Protein AF-A0A2W4N300-F1 (afdb_monomer_lite)

Structure (mmCIF, N/CA/C/O backbone):
data_AF-A0A2W4N300-F1
#
_entry.id   AF-A0A2W4N300-F1
#
loop_
_atom_site.group_PDB
_atom_site.id
_atom_site.type_symbol
_atom_site.label_atom_id
_atom_site.label_alt_id
_atom_site.label_comp_id
_atom_site.label_asym_id
_atom_site.label_entity_id
_atom_site.label_seq_id
_atom_site.pdbx_PDB_ins_code
_atom_site.Cartn_x
_atom_site.Cartn_y
_atom_site.Cartn_z
_atom_site.occupancy
_atom_site.B_iso_or_equiv
_atom_site.auth_seq_id
_atom_site.auth_comp_id
_atom_site.auth_asym_id
_atom_site.auth_atom_id
_atom_site.pdbx_PDB_model_num
ATOM 1 N N . MET A 1 1 ? -2.048 11.413 7.081 1.00 85.31 1 MET A N 1
ATOM 2 C CA . MET A 1 1 ? -2.434 12.817 6.837 1.00 85.31 1 MET A CA 1
ATOM 3 C C . MET A 1 1 ? -2.620 13.505 8.170 1.00 85.31 1 MET A C 1
ATOM 5 O O . MET A 1 1 ? -3.307 12.960 9.025 1.00 85.31 1 MET A O 1
ATOM 9 N N . GLU A 1 2 ? -2.032 14.684 8.326 1.00 79.69 2 GLU A N 1
ATOM 10 C CA . GLU A 1 2 ? -2.224 15.543 9.494 1.00 79.69 2 GLU A CA 1
ATOM 11 C C . GLU A 1 2 ? -2.259 17.003 9.030 1.00 79.69 2 GLU A C 1
ATOM 13 O O . GLU A 1 2 ? -1.416 17.414 8.233 1.00 79.69 2 GLU A O 1
ATOM 18 N N . GLY A 1 3 ? -3.264 17.771 9.465 1.00 77.44 3 GLY A N 1
ATOM 19 C CA . GLY A 1 3 ? -3.379 19.195 9.119 1.00 77.44 3 GLY A CA 1
ATOM 20 C C . GLY A 1 3 ? -3.466 19.470 7.612 1.00 77.44 3 GLY A C 1
ATOM 21 O O . GLY A 1 3 ? -2.873 20.430 7.134 1.00 77.44 3 GLY A O 1
ATOM 22 N N . GLY A 1 4 ? -4.132 18.594 6.848 1.00 84.19 4 GLY A N 1
ATOM 23 C CA . GLY A 1 4 ? -4.262 18.728 5.390 1.00 84.19 4 GLY A CA 1
ATOM 24 C C . GLY A 1 4 ? -2.996 18.396 4.590 1.00 84.19 4 GLY A C 1
ATOM 25 O O . GLY A 1 4 ? -2.994 18.543 3.372 1.00 84.19 4 GLY A O 1
ATOM 26 N N . ARG A 1 5 ? -1.922 17.924 5.240 1.00 92.81 5 ARG A N 1
ATOM 27 C CA . ARG A 1 5 ? -0.697 17.473 4.570 1.00 92.81 5 ARG A CA 1
ATOM 28 C C . ARG A 1 5 ? -0.598 15.953 4.574 1.00 92.81 5 ARG A C 1
ATOM 30 O O . ARG A 1 5 ? -0.805 15.289 5.598 1.00 92.81 5 ARG A O 1
ATOM 37 N N . VAL A 1 6 ? -0.231 15.391 3.428 1.00 96.69 6 VAL A N 1
ATOM 38 C CA . VAL A 1 6 ? 0.069 13.965 3.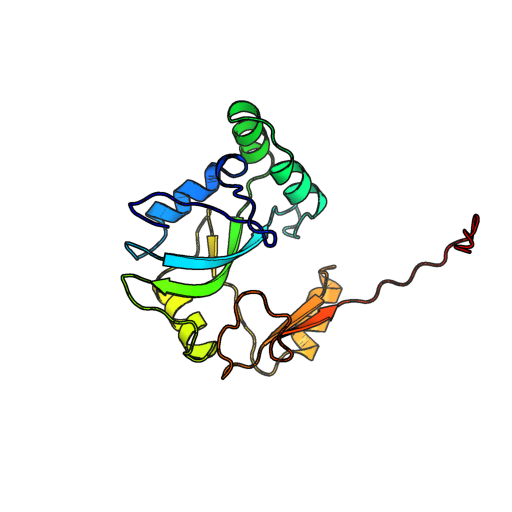290 1.00 96.69 6 VAL A CA 1
ATOM 39 C C . VAL A 1 6 ? 1.565 13.777 3.481 1.00 96.69 6 VAL A C 1
ATOM 41 O O . VAL A 1 6 ? 2.372 14.511 2.918 1.00 96.69 6 VAL A O 1
ATOM 44 N N . ARG A 1 7 ? 1.936 12.789 4.289 1.00 97.25 7 ARG A N 1
ATOM 45 C CA . ARG A 1 7 ? 3.318 12.351 4.458 1.00 97.25 7 ARG A CA 1
ATOM 46 C C . ARG A 1 7 ? 3.375 10.856 4.208 1.00 97.25 7 ARG A C 1
ATOM 48 O O . ARG A 1 7 ? 2.434 10.141 4.559 1.00 97.25 7 ARG A O 1
ATOM 55 N N . LEU A 1 8 ? 4.446 10.416 3.564 1.00 97.25 8 LEU A N 1
ATOM 56 C CA . LEU A 1 8 ? 4.615 9.041 3.114 1.00 97.25 8 LEU A CA 1
ATOM 57 C C . LEU A 1 8 ? 5.872 8.468 3.737 1.00 97.25 8 LEU A C 1
ATOM 59 O O . LEU A 1 8 ? 6.936 9.081 3.658 1.00 97.25 8 LEU A O 1
ATOM 63 N N . TRP A 1 9 ? 5.763 7.267 4.290 1.00 97.00 9 TRP A N 1
ATOM 64 C CA . TRP A 1 9 ? 6.898 6.529 4.818 1.00 97.00 9 TRP A CA 1
ATOM 65 C C . TRP A 1 9 ? 6.990 5.182 4.132 1.00 97.00 9 TRP A C 1
ATOM 67 O O . TRP A 1 9 ? 6.013 4.450 4.013 1.00 97.00 9 TRP A O 1
ATOM 77 N N . SER A 1 10 ? 8.195 4.854 3.684 1.00 94.44 10 SER A N 1
ATOM 78 C CA . SER A 1 10 ? 8.499 3.511 3.209 1.00 94.44 10 SER A CA 1
ATOM 79 C C . SER A 1 10 ? 8.470 2.510 4.365 1.00 94.44 10 SER A C 1
ATOM 81 O O . SER A 1 10 ? 8.659 2.866 5.529 1.00 94.44 10 SER A O 1
ATOM 83 N N . ARG A 1 11 ? 8.389 1.220 4.029 1.00 89.75 11 ARG A N 1
ATOM 84 C CA . ARG A 1 11 ? 8.523 0.105 4.983 1.00 89.75 11 ARG A CA 1
ATOM 85 C C . ARG A 1 11 ? 9.767 0.196 5.886 1.00 89.75 11 ARG A C 1
ATOM 87 O O . ARG A 1 11 ? 9.769 -0.363 6.974 1.00 89.75 11 ARG A O 1
ATOM 94 N N . ARG A 1 12 ? 10.839 0.864 5.438 1.00 89.62 12 ARG A N 1
ATOM 95 C CA . ARG A 1 12 ? 12.085 1.057 6.207 1.00 89.62 12 ARG A CA 1
ATOM 96 C C . ARG A 1 12 ? 12.089 2.343 7.049 1.00 89.62 12 ARG A C 1
ATOM 98 O O . ARG A 1 12 ? 13.151 2.757 7.498 1.00 89.62 12 ARG A O 1
ATOM 105 N N . GLY A 1 13 ? 10.948 3.017 7.193 1.00 92.19 13 GLY A N 1
ATOM 106 C CA . GLY A 1 13 ? 10.815 4.253 7.968 1.00 92.19 13 GLY A CA 1
ATOM 107 C C . GLY A 1 13 ? 11.376 5.505 7.287 1.00 92.19 13 GLY A C 1
ATOM 108 O O . GLY A 1 13 ? 11.418 6.564 7.901 1.00 92.19 13 GLY A O 1
ATOM 109 N N . ARG A 1 14 ? 11.803 5.424 6.019 1.00 94.31 14 ARG A N 1
ATOM 110 C CA . ARG A 1 14 ? 12.286 6.597 5.270 1.00 94.31 14 ARG A CA 1
ATOM 111 C C . ARG A 1 14 ? 11.113 7.395 4.730 1.00 94.31 14 ARG A C 1
ATOM 113 O O . ARG A 1 14 ? 10.259 6.804 4.065 1.00 94.31 14 ARG A O 1
ATOM 120 N N . GLU A 1 15 ? 11.116 8.702 4.963 1.00 96.31 15 GLU A N 1
ATOM 121 C CA . GLU A 1 15 ? 10.140 9.606 4.363 1.00 96.31 15 GLU A CA 1
ATOM 122 C C . GLU A 1 15 ? 10.342 9.683 2.840 1.00 96.31 15 GLU A C 1
ATOM 124 O O . GLU A 1 15 ? 11.472 9.691 2.338 1.00 96.31 15 GLU A O 1
ATOM 129 N N . ARG A 1 16 ? 9.221 9.665 2.112 1.00 96.50 16 ARG A N 1
ATOM 130 C CA . ARG A 1 16 ? 9.147 9.660 0.643 1.00 96.50 16 ARG A CA 1
ATOM 131 C C . ARG A 1 16 ? 8.185 10.691 0.069 1.00 96.50 16 ARG A C 1
ATOM 133 O O . ARG A 1 16 ? 7.861 10.662 -1.112 1.00 96.50 16 ARG A O 1
ATOM 140 N N . THR A 1 17 ? 7.718 11.612 0.903 1.00 96.50 17 THR A N 1
ATOM 141 C CA . THR A 1 17 ? 6.699 12.603 0.547 1.00 96.50 17 THR A CA 1
ATOM 142 C C . THR A 1 17 ? 7.066 13.405 -0.710 1.00 96.50 17 THR A C 1
ATOM 144 O O . THR A 1 17 ? 6.212 13.636 -1.561 1.00 96.50 17 THR A O 1
ATOM 147 N N . GLU A 1 18 ? 8.335 13.788 -0.864 1.00 96.56 18 GLU A N 1
ATOM 148 C CA . GLU A 1 18 ? 8.796 14.616 -1.986 1.00 96.56 18 GLU A CA 1
ATOM 149 C C . GLU A 1 18 ? 8.831 13.879 -3.327 1.00 96.56 18 GLU A C 1
ATOM 151 O O . GLU A 1 18 ? 8.629 14.500 -4.369 1.00 96.56 18 GLU A O 1
ATOM 156 N N . GLN A 1 19 ? 9.067 12.564 -3.319 1.00 97.75 19 GLN A N 1
ATOM 157 C CA . GLN A 1 19 ? 9.139 11.754 -4.536 1.00 97.75 19 GLN A CA 1
ATOM 158 C C . GLN A 1 19 ? 7.765 11.612 -5.205 1.00 97.75 19 GLN A C 1
ATOM 160 O O . GLN A 1 19 ? 7.699 11.447 -6.426 1.00 97.75 19 GLN A O 1
ATOM 165 N N . PHE A 1 20 ? 6.681 11.729 -4.430 1.00 97.81 20 PHE A N 1
ATOM 166 C CA . PHE A 1 20 ? 5.298 11.486 -4.855 1.00 97.81 20 PHE A CA 1
ATOM 167 C C . PHE A 1 20 ? 4.386 12.707 -4.612 1.00 97.81 20 PHE A C 1
ATOM 169 O O . PHE A 1 20 ? 3.436 12.626 -3.827 1.00 97.81 20 PHE A O 1
ATOM 176 N N . PRO A 1 21 ? 4.657 13.859 -5.255 1.00 96.81 21 PRO A N 1
ATOM 177 C CA . PRO A 1 21 ? 3.900 15.092 -5.032 1.00 96.81 21 PRO A CA 1
ATOM 178 C C . PRO A 1 21 ? 2.409 14.969 -5.382 1.00 96.81 21 PRO A C 1
ATOM 180 O O . PRO A 1 21 ? 1.580 15.625 -4.754 1.00 96.81 21 PRO A O 1
ATOM 183 N N . GLU A 1 22 ? 2.049 14.114 -6.341 1.00 96.31 22 GLU A N 1
ATOM 184 C CA . GLU A 1 22 ? 0.666 13.853 -6.750 1.00 96.31 22 GLU A CA 1
ATOM 185 C C . GLU A 1 22 ? -0.197 13.289 -5.610 1.00 96.31 22 GLU A C 1
ATOM 187 O O . GLU A 1 22 ? -1.398 13.550 -5.549 1.00 96.31 22 GLU A O 1
ATOM 192 N N . LEU A 1 23 ? 0.413 12.595 -4.643 1.00 97.25 23 LEU A N 1
ATOM 193 C CA . LEU A 1 23 ? -0.307 11.992 -3.522 1.00 97.25 23 LEU A CA 1
ATOM 194 C C . LEU A 1 23 ? -0.756 13.010 -2.471 1.00 97.25 23 LEU A C 1
ATOM 196 O O . LEU A 1 23 ? -1.533 12.656 -1.588 1.00 97.25 23 LEU A O 1
ATOM 200 N N . GLN A 1 24 ? -0.360 14.284 -2.578 1.00 96.44 24 GLN A N 1
ATOM 201 C CA . GLN A 1 24 ? -0.955 15.344 -1.756 1.00 96.44 24 GLN A CA 1
ATOM 202 C C . GLN A 1 24 ? -2.457 15.506 -2.023 1.00 96.44 24 GLN A C 1
ATOM 204 O O . GLN A 1 24 ? -3.192 15.883 -1.113 1.00 96.44 24 GLN A O 1
ATOM 209 N N . ALA A 1 25 ? -2.941 15.140 -3.217 1.00 95.38 25 ALA A N 1
ATOM 210 C CA . ALA A 1 25 ? -4.369 15.145 -3.535 1.00 95.38 25 ALA A CA 1
ATOM 211 C C . ALA A 1 25 ? -5.195 14.211 -2.627 1.00 95.38 25 ALA A C 1
ATOM 213 O O . ALA A 1 25 ? -6.392 14.436 -2.447 1.00 95.38 25 ALA A O 1
ATOM 214 N N . LEU A 1 26 ? -4.559 13.228 -1.971 1.00 95.69 26 LEU A N 1
ATOM 215 C CA . LEU A 1 26 ? -5.210 12.381 -0.971 1.00 95.69 26 LEU A CA 1
ATOM 216 C C . LEU A 1 26 ? -5.797 13.201 0.191 1.00 95.69 26 LEU A C 1
ATOM 218 O O . LEU A 1 26 ? -6.789 12.780 0.784 1.00 95.69 26 LEU A O 1
ATOM 222 N N . ALA A 1 27 ? -5.239 14.382 0.484 1.00 94.38 27 ALA A N 1
ATOM 223 C CA . ALA A 1 27 ? -5.764 15.252 1.530 1.00 94.38 27 ALA A CA 1
ATOM 224 C C . ALA A 1 27 ? -7.189 15.747 1.254 1.00 94.38 27 ALA A C 1
ATOM 226 O O . ALA A 1 27 ? -7.986 15.846 2.179 1.00 94.38 27 ALA A O 1
ATOM 227 N N . GLY A 1 28 ? -7.512 16.028 -0.012 1.00 93.81 28 GLY A N 1
ATOM 228 C CA . GLY A 1 28 ? -8.867 16.410 -0.421 1.00 93.81 28 GLY A CA 1
ATOM 229 C C . GLY A 1 28 ? -9.791 15.213 -0.653 1.00 93.81 28 GLY A C 1
ATOM 230 O O . GLY A 1 28 ? -11.007 15.369 -0.673 1.00 93.81 28 GLY A O 1
ATOM 231 N N . GLN A 1 29 ? -9.224 14.019 -0.837 1.00 94.69 29 GLN A N 1
ATOM 232 C CA . GLN A 1 29 ? -9.981 12.796 -1.095 1.00 94.69 29 GLN A CA 1
ATOM 233 C C . GLN A 1 29 ? -10.500 12.139 0.196 1.00 94.69 29 GLN A C 1
ATOM 235 O O . GLN A 1 29 ? -11.573 11.537 0.191 1.00 94.69 29 GLN A O 1
ATOM 240 N N . LEU A 1 30 ? -9.743 12.227 1.294 1.00 95.06 30 LEU A N 1
ATOM 241 C CA . LEU A 1 30 ? -10.098 11.612 2.572 1.00 95.06 30 LEU A CA 1
ATOM 242 C C . LEU A 1 30 ? -11.224 12.364 3.287 1.00 95.06 30 LEU A C 1
ATOM 244 O O . LEU A 1 30 ? -11.156 13.570 3.503 1.00 95.06 30 LEU A O 1
ATOM 248 N N . ARG A 1 31 ? -12.221 11.618 3.767 1.00 95.31 31 ARG A N 1
ATOM 249 C CA . ARG A 1 31 ? -13.303 12.117 4.629 1.00 95.31 31 ARG A CA 1
ATOM 250 C C . ARG A 1 31 ? -12.920 12.030 6.112 1.00 95.31 31 ARG A C 1
ATOM 252 O O . ARG A 1 31 ? -13.651 11.454 6.909 1.00 95.31 31 ARG A O 1
ATOM 259 N N . ALA A 1 32 ? -11.748 12.550 6.459 1.00 93.81 32 ALA A N 1
ATOM 260 C CA . ALA A 1 32 ? -11.219 12.603 7.823 1.00 93.81 32 ALA A CA 1
ATOM 261 C C . ALA A 1 32 ? -10.288 13.815 7.958 1.00 93.81 32 ALA A C 1
ATOM 263 O O . ALA A 1 32 ? -9.713 14.262 6.967 1.00 93.81 32 ALA A O 1
ATOM 264 N N . ARG A 1 33 ? -10.087 14.349 9.165 1.00 92.75 33 ARG A N 1
ATOM 265 C CA . ARG A 1 33 ? -9.108 15.431 9.407 1.00 92.75 33 ARG A CA 1
ATOM 266 C C . ARG A 1 33 ? -7.702 14.878 9.608 1.00 92.75 33 ARG A C 1
ATOM 268 O O . ARG A 1 33 ? -6.713 15.516 9.234 1.00 92.75 33 ARG A O 1
ATOM 275 N N . ARG A 1 34 ? -7.606 13.700 10.225 1.00 95.31 34 ARG A N 1
ATOM 276 C CA . ARG A 1 34 ? -6.360 12.970 10.478 1.00 95.31 34 ARG A CA 1
ATOM 277 C C . ARG A 1 34 ? -6.580 11.495 10.191 1.00 95.31 34 ARG A C 1
ATOM 279 O O . ARG A 1 34 ? -7.590 10.940 10.601 1.00 95.31 34 ARG A O 1
ATOM 286 N N . ALA A 1 35 ? -5.631 10.860 9.511 1.00 96.94 35 ALA A N 1
ATOM 287 C CA . ALA A 1 35 ? -5.688 9.423 9.249 1.00 96.94 35 ALA A CA 1
ATOM 288 C C . ALA A 1 35 ? -4.294 8.827 9.044 1.00 96.94 35 ALA A C 1
ATOM 290 O O . ALA A 1 35 ? -3.428 9.460 8.423 1.00 96.94 35 ALA A O 1
ATOM 291 N N . LEU A 1 36 ? -4.105 7.594 9.512 1.00 97.44 36 LEU A N 1
ATOM 292 C CA . LEU A 1 36 ? -2.937 6.762 9.233 1.00 97.44 36 LEU A CA 1
ATOM 293 C C . LEU A 1 36 ? -3.385 5.534 8.439 1.00 97.44 36 LEU A C 1
ATOM 295 O O . LEU A 1 36 ? -4.137 4.705 8.947 1.00 97.44 36 LEU A O 1
ATOM 299 N N . LEU A 1 37 ? -2.933 5.443 7.191 1.00 97.75 37 LEU A N 1
ATOM 300 C CA . LEU A 1 37 ? -3.267 4.355 6.273 1.00 97.75 37 LEU A CA 1
ATOM 301 C C . LEU A 1 37 ? -2.051 3.454 6.083 1.00 97.75 37 LEU A C 1
ATOM 303 O O . LEU A 1 37 ? -0.924 3.952 6.062 1.00 97.75 37 LEU A O 1
ATOM 307 N N . ASP A 1 38 ? -2.300 2.167 5.864 1.00 97.62 38 ASP A N 1
ATOM 308 C CA . ASP A 1 38 ? -1.306 1.246 5.315 1.00 97.62 38 ASP A CA 1
ATOM 309 C C . ASP A 1 38 ? -1.740 0.795 3.914 1.00 97.62 38 ASP A C 1
ATOM 311 O O . ASP A 1 38 ? -2.931 0.610 3.630 1.00 97.62 38 ASP A O 1
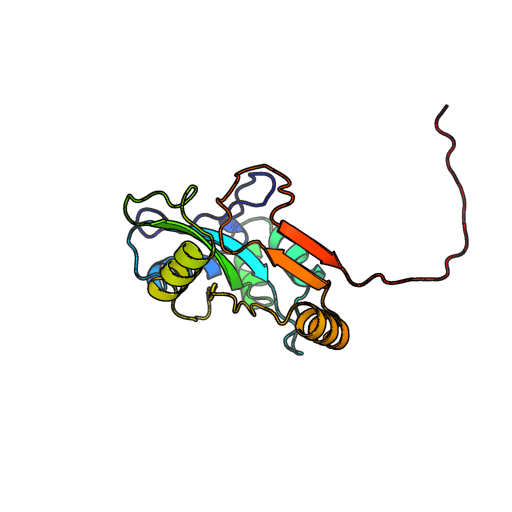ATOM 315 N N . GLY A 1 39 ? -0.777 0.678 3.008 1.00 97.06 39 GLY A N 1
ATOM 316 C CA . GLY A 1 39 ? -1.047 0.518 1.586 1.00 97.06 39 GLY A CA 1
ATOM 317 C C . GLY A 1 39 ? 0.201 0.293 0.746 1.00 97.06 39 GLY A C 1
ATOM 318 O O . GLY A 1 39 ? 1.330 0.420 1.213 1.00 97.06 39 GLY A O 1
ATOM 319 N N . GLU A 1 40 ? -0.024 -0.021 -0.525 1.00 96.62 40 GLU A N 1
ATOM 320 C CA . GLU A 1 40 ? 1.031 -0.182 -1.524 1.00 96.62 40 GLU A CA 1
ATOM 321 C C . GLU A 1 40 ? 0.979 0.986 -2.512 1.00 96.62 40 GLU A C 1
ATOM 323 O O . GLU A 1 40 ? -0.089 1.316 -3.033 1.00 96.62 40 GLU A O 1
ATOM 328 N N . LEU A 1 41 ? 2.126 1.607 -2.799 1.00 97.44 41 LEU A N 1
ATOM 329 C CA . LEU A 1 41 ? 2.221 2.557 -3.906 1.00 97.44 41 LEU A CA 1
ATOM 330 C C . LEU A 1 41 ? 2.409 1.804 -5.215 1.00 97.44 41 LEU A C 1
ATOM 332 O O . LEU A 1 41 ? 3.335 1.009 -5.367 1.00 97.44 41 LEU A O 1
ATOM 336 N N . VAL A 1 42 ? 1.547 2.096 -6.181 1.00 96.56 42 VAL A N 1
ATOM 337 C CA . VAL A 1 42 ? 1.518 1.406 -7.465 1.00 96.56 42 VAL A CA 1
ATOM 338 C C . VAL A 1 42 ? 1.632 2.417 -8.595 1.00 96.56 42 VAL A C 1
ATOM 340 O O . VAL A 1 42 ? 0.918 3.412 -8.635 1.00 96.56 42 VAL A O 1
ATOM 343 N N . VAL A 1 43 ? 2.515 2.126 -9.548 1.00 96.94 43 VAL A N 1
ATOM 344 C CA . VAL A 1 43 ? 2.503 2.736 -10.882 1.00 96.94 43 VAL A CA 1
ATOM 345 C C . VAL A 1 43 ? 1.903 1.713 -11.829 1.00 96.94 43 VAL A C 1
ATOM 347 O O . VAL A 1 43 ? 2.376 0.579 -11.861 1.00 96.94 43 VAL A O 1
ATOM 350 N N . LEU A 1 44 ? 0.893 2.089 -12.605 1.00 94.00 44 LEU A N 1
ATOM 351 C CA . LEU A 1 44 ? 0.284 1.193 -13.585 1.00 94.00 44 LEU A CA 1
ATOM 352 C C . LEU A 1 44 ? 0.966 1.327 -14.951 1.00 94.00 44 LEU A C 1
ATOM 354 O O . LEU A 1 44 ? 1.420 2.399 -15.351 1.00 94.00 44 LEU A O 1
ATOM 358 N N . ARG A 1 45 ? 1.062 0.208 -15.663 1.00 91.00 45 ARG A N 1
ATOM 359 C CA . ARG A 1 45 ? 1.413 0.150 -17.086 1.00 91.00 45 ARG A CA 1
ATOM 360 C C . ARG A 1 45 ? 0.182 0.494 -17.932 1.00 91.00 45 ARG A C 1
ATOM 362 O O . ARG A 1 45 ? -0.936 0.527 -17.428 1.00 91.00 45 ARG A O 1
ATOM 369 N N . ALA A 1 46 ? 0.379 0.672 -19.239 1.00 89.88 46 ALA A N 1
ATOM 370 C CA . ALA A 1 46 ? -0.719 0.892 -20.187 1.00 89.88 46 ALA A CA 1
ATOM 371 C C . ALA A 1 46 ? -1.735 -0.270 -20.224 1.00 89.88 46 ALA A C 1
ATOM 373 O O . ALA A 1 46 ? -2.903 -0.054 -20.516 1.00 89.88 46 ALA A O 1
ATOM 374 N N . ASP A 1 47 ? -1.296 -1.487 -19.888 1.00 88.19 47 ASP A N 1
ATOM 375 C CA . ASP A 1 47 ? -2.133 -2.689 -19.769 1.00 88.19 47 ASP A CA 1
ATOM 376 C C . ASP A 1 47 ? -2.870 -2.798 -18.413 1.00 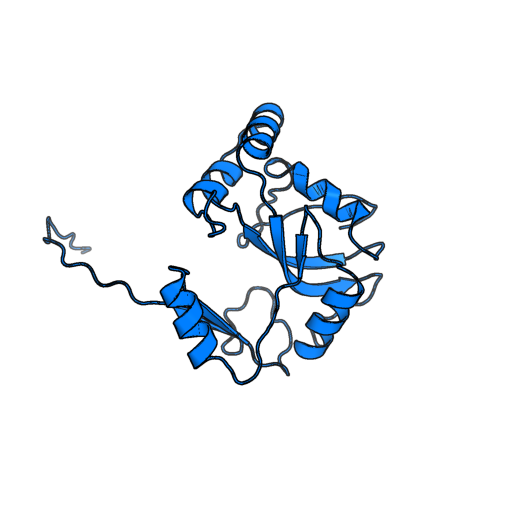88.19 47 ASP A C 1
ATOM 378 O O . ASP A 1 47 ? -3.519 -3.806 -18.139 1.00 88.19 47 ASP A O 1
ATOM 382 N N . GLY A 1 48 ? -2.754 -1.784 -17.546 1.00 87.62 48 GLY A N 1
ATOM 383 C CA . GLY A 1 48 ? -3.384 -1.745 -16.226 1.00 87.62 48 GLY A CA 1
ATOM 384 C C . GLY A 1 48 ? -2.671 -2.561 -15.145 1.00 87.62 48 GLY A C 1
ATOM 385 O O . GLY A 1 48 ? -3.133 -2.583 -14.006 1.00 87.62 48 GLY A O 1
ATOM 386 N N . ARG A 1 49 ? -1.540 -3.215 -15.443 1.00 89.56 49 ARG A N 1
ATOM 387 C CA . ARG A 1 49 ? -0.796 -4.006 -14.451 1.00 89.56 49 ARG A CA 1
ATOM 388 C C . ARG A 1 49 ? 0.197 -3.146 -13.658 1.00 89.56 49 ARG A C 1
ATOM 390 O O . ARG A 1 49 ? 0.774 -2.206 -14.212 1.00 89.56 49 ARG A O 1
ATOM 397 N N . PRO A 1 50 ? 0.480 -3.485 -12.387 1.00 92.25 50 PRO A N 1
ATOM 398 C CA . PRO A 1 50 ? 1.535 -2.844 -11.608 1.00 92.25 50 PRO A CA 1
ATOM 399 C C . PRO A 1 50 ? 2.916 -2.920 -12.279 1.00 92.25 50 PRO A C 1
ATOM 401 O O . PRO A 1 50 ? 3.354 -3.965 -12.758 1.00 92.25 50 PRO A O 1
ATOM 404 N N . SER A 1 51 ? 3.637 -1.803 -12.266 1.00 93.75 51 SER A N 1
ATOM 405 C CA . SER A 1 51 ? 4.991 -1.651 -12.791 1.00 93.75 51 SER A CA 1
ATOM 406 C C . SER A 1 51 ? 5.990 -1.528 -11.648 1.00 93.75 51 SER A C 1
ATOM 408 O O . SER A 1 51 ? 6.204 -0.438 -11.114 1.00 93.75 51 SER A O 1
ATOM 410 N N . PHE A 1 52 ? 6.661 -2.629 -11.305 1.00 91.38 52 PHE A N 1
ATOM 411 C CA . PHE A 1 52 ? 7.752 -2.588 -10.328 1.00 91.38 52 PHE A CA 1
ATOM 412 C C . PHE A 1 52 ? 8.908 -1.660 -10.766 1.00 91.38 52 PHE A C 1
ATOM 414 O O . PHE A 1 52 ? 9.326 -0.816 -9.973 1.00 91.38 52 PHE A O 1
ATOM 421 N N . PRO A 1 53 ? 9.375 -1.684 -12.034 1.00 94.44 53 PRO A N 1
ATOM 422 C CA . PRO A 1 53 ? 10.350 -0.696 -12.500 1.00 94.44 53 PRO A CA 1
ATOM 423 C C . PRO A 1 53 ? 9.808 0.737 -12.447 1.00 94.44 53 PRO A C 1
ATOM 425 O O . PRO A 1 53 ? 10.560 1.669 -12.185 1.00 94.44 53 PRO A O 1
ATOM 428 N N . GLY A 1 54 ? 8.504 0.918 -12.684 1.00 96.19 54 GLY A N 1
ATOM 429 C CA . GLY A 1 54 ? 7.840 2.216 -12.615 1.00 96.19 54 GLY A CA 1
ATOM 430 C C . GLY A 1 54 ? 7.903 2.823 -11.220 1.00 96.19 54 GLY A C 1
ATOM 431 O O . GLY A 1 54 ? 8.336 3.963 -11.085 1.00 96.19 54 GLY A O 1
ATOM 432 N N . ILE A 1 55 ? 7.535 2.064 -10.185 1.00 96.44 55 ILE A N 1
ATOM 433 C CA . ILE A 1 55 ? 7.578 2.578 -8.811 1.00 96.44 55 ILE A CA 1
ATOM 434 C C . ILE A 1 55 ? 9.016 2.812 -8.325 1.00 96.44 55 ILE A C 1
ATOM 436 O O . ILE A 1 55 ? 9.273 3.826 -7.681 1.00 96.44 55 ILE A O 1
ATOM 440 N N . LEU A 1 56 ? 9.976 1.956 -8.703 1.00 95.31 56 LEU A N 1
ATOM 441 C CA . LEU A 1 56 ? 11.397 2.185 -8.407 1.00 95.31 56 LEU A CA 1
ATOM 442 C C . LEU A 1 56 ? 11.917 3.465 -9.065 1.00 95.31 56 LEU A C 1
ATOM 444 O O . LEU A 1 56 ? 12.607 4.257 -8.430 1.00 95.31 56 LEU A O 1
ATOM 448 N N . GLU A 1 57 ? 11.552 3.705 -10.326 1.00 95.56 57 GLU A N 1
ATOM 449 C CA . GLU A 1 57 ? 11.880 4.956 -11.000 1.00 95.56 57 GLU A CA 1
ATOM 450 C C . GLU A 1 57 ? 11.279 6.155 -10.251 1.00 95.56 57 GLU A C 1
ATOM 452 O O . GLU A 1 57 ? 11.925 7.191 -10.136 1.00 95.56 57 GLU A O 1
ATOM 457 N N . ARG A 1 58 ? 10.074 6.049 -9.688 1.00 97.19 58 ARG A N 1
ATOM 458 C CA . ARG A 1 58 ? 9.513 7.141 -8.878 1.00 97.19 58 ARG A CA 1
ATOM 459 C C . ARG A 1 58 ? 10.298 7.366 -7.580 1.00 97.19 58 ARG A C 1
ATOM 461 O O . ARG A 1 58 ? 10.601 8.519 -7.284 1.00 97.19 58 ARG A O 1
ATOM 468 N N . ASP A 1 59 ? 10.680 6.303 -6.868 1.00 95.62 59 ASP A N 1
ATOM 469 C CA . ASP A 1 59 ? 11.426 6.385 -5.594 1.00 95.62 59 ASP A CA 1
ATOM 470 C C . ASP A 1 59 ? 12.825 7.009 -5.749 1.00 95.62 59 ASP A C 1
ATOM 472 O O . ASP A 1 59 ? 13.324 7.656 -4.831 1.00 95.62 59 ASP A O 1
ATOM 476 N N . LEU A 1 60 ? 13.447 6.854 -6.922 1.00 95.56 60 LEU A N 1
ATOM 477 C CA . LEU A 1 60 ? 14.782 7.381 -7.231 1.00 95.56 60 LEU A CA 1
ATOM 478 C C . LEU A 1 60 ? 14.801 8.861 -7.657 1.00 95.56 60 LEU A C 1
ATOM 480 O O . LEU A 1 60 ? 15.852 9.354 -8.060 1.00 95.56 60 LEU A O 1
ATOM 484 N N . ALA A 1 61 ? 13.667 9.569 -7.638 1.00 96.56 61 ALA A N 1
ATOM 485 C CA . ALA A 1 61 ? 13.623 10.982 -8.013 1.00 96.56 61 ALA A CA 1
ATOM 486 C C . ALA A 1 61 ? 14.445 11.856 -7.046 1.00 96.56 61 ALA A C 1
ATOM 488 O O . ALA A 1 61 ? 14.232 11.808 -5.830 1.00 96.56 61 ALA A O 1
ATOM 489 N N . VAL A 1 62 ? 15.327 12.702 -7.589 1.00 95.69 62 VAL A N 1
ATOM 490 C CA . VAL A 1 62 ? 16.139 13.645 -6.812 1.00 95.69 62 VAL A CA 1
ATOM 491 C C . VAL A 1 62 ? 15.623 15.069 -7.017 1.00 95.69 62 VAL A C 1
ATOM 493 O O . VAL A 1 62 ? 15.769 15.679 -8.075 1.00 95.69 62 VAL A O 1
ATOM 496 N N . GLY A 1 63 ? 15.018 15.609 -5.963 1.00 96.12 63 GLY A N 1
ATOM 497 C CA . GLY A 1 63 ? 14.516 16.975 -5.913 1.00 96.12 63 GLY A CA 1
ATOM 498 C C . GLY A 1 63 ? 13.153 17.200 -6.597 1.00 96.12 63 GLY A C 1
ATOM 499 O O . GLY A 1 63 ? 12.665 16.365 -7.369 1.00 96.12 63 GLY A O 1
ATOM 500 N N . PRO A 1 64 ? 12.510 18.356 -6.339 1.00 96.12 64 PRO A N 1
ATOM 501 C CA . PRO A 1 64 ? 11.102 18.570 -6.688 1.00 96.12 64 PRO A CA 1
ATOM 502 C C . PRO A 1 64 ? 10.810 18.589 -8.193 1.00 96.12 64 PRO A C 1
ATOM 504 O O . PRO A 1 64 ? 9.756 18.127 -8.629 1.00 96.12 64 PRO A O 1
ATOM 507 N N . ALA A 1 65 ? 11.722 19.131 -9.006 1.00 97.56 65 ALA A N 1
ATOM 508 C CA . ALA A 1 65 ? 11.528 19.233 -10.453 1.00 97.56 65 ALA A CA 1
ATOM 509 C C . ALA A 1 65 ? 11.507 17.850 -11.120 1.00 97.56 65 ALA A C 1
ATOM 511 O O . ALA A 1 65 ? 10.641 17.557 -11.946 1.00 97.56 65 ALA A O 1
ATOM 512 N N . GLU A 1 66 ? 12.429 16.973 -10.721 1.00 97.88 66 GLU A N 1
ATOM 513 C CA . GLU A 1 66 ? 12.457 15.603 -11.211 1.00 97.88 66 GLU A CA 1
ATOM 514 C C . GLU A 1 66 ? 11.262 14.793 -10.709 1.00 97.88 66 GLU A C 1
ATOM 516 O O . GLU A 1 66 ? 10.644 14.085 -11.506 1.00 97.88 66 GLU A O 1
ATOM 521 N N . ALA A 1 67 ? 10.892 14.933 -9.433 1.00 98.12 67 ALA A N 1
ATOM 522 C CA . ALA A 1 67 ? 9.720 14.263 -8.882 1.00 98.12 67 ALA A CA 1
ATOM 523 C C . ALA A 1 67 ? 8.445 14.612 -9.665 1.00 98.12 67 ALA A C 1
ATOM 525 O O . ALA A 1 67 ? 7.718 13.707 -10.068 1.00 98.12 67 ALA A O 1
ATOM 526 N N . ARG A 1 68 ? 8.216 15.896 -9.981 1.00 97.94 68 ARG A N 1
ATOM 527 C CA . ARG A 1 68 ? 7.077 16.337 -10.811 1.00 97.94 68 ARG A CA 1
ATOM 528 C C . ARG A 1 68 ? 7.139 15.788 -12.236 1.00 97.94 68 ARG A C 1
ATOM 530 O O . ARG A 1 68 ? 6.129 15.315 -12.749 1.00 97.94 68 ARG A O 1
ATOM 537 N N . ARG A 1 69 ? 8.316 15.804 -12.874 1.00 97.88 69 ARG A N 1
ATOM 538 C CA . ARG A 1 69 ? 8.500 15.258 -14.231 1.00 97.88 69 ARG A CA 1
ATOM 539 C C . ARG A 1 69 ? 8.190 13.760 -14.278 1.00 97.88 69 ARG A C 1
ATOM 541 O O . ARG A 1 69 ? 7.495 13.297 -15.181 1.00 97.88 69 ARG A O 1
ATOM 548 N N . ARG A 1 70 ? 8.692 12.996 -13.302 1.00 97.69 70 ARG A N 1
ATOM 549 C CA . ARG A 1 70 ? 8.438 11.553 -13.201 1.00 97.69 70 ARG A CA 1
ATOM 550 C C . ARG A 1 70 ? 6.973 11.268 -12.841 1.00 97.69 70 ARG A C 1
ATOM 552 O O . ARG A 1 70 ? 6.412 10.355 -13.436 1.00 97.69 70 ARG A O 1
ATOM 559 N N . ALA A 1 71 ? 6.344 12.073 -11.977 1.00 97.38 71 ALA A N 1
ATOM 560 C CA . ALA A 1 71 ? 4.911 11.997 -11.662 1.00 97.38 71 ALA A CA 1
ATOM 561 C C . ALA A 1 71 ? 4.036 12.162 -12.910 1.00 97.38 71 ALA A C 1
ATOM 563 O O . ALA A 1 71 ? 3.166 11.338 -13.163 1.00 97.38 71 ALA A O 1
ATOM 564 N N . ALA A 1 72 ? 4.313 13.180 -13.730 1.00 96.25 72 ALA A N 1
ATOM 565 C CA . ALA A 1 72 ? 3.554 13.441 -14.953 1.00 96.25 72 ALA A CA 1
ATOM 566 C C . ALA A 1 72 ? 3.653 12.291 -15.970 1.00 96.25 72 ALA A C 1
ATOM 568 O O . ALA A 1 72 ? 2.694 11.994 -16.673 1.00 96.25 72 ALA A O 1
ATOM 569 N N . ARG A 1 73 ? 4.811 11.622 -16.040 1.00 95.31 73 ARG A N 1
ATOM 570 C CA . ARG A 1 73 ? 5.033 10.489 -16.951 1.00 95.31 73 ARG A CA 1
ATOM 571 C C . ARG A 1 73 ? 4.494 9.164 -16.404 1.00 95.31 73 ARG A C 1
ATOM 573 O O . ARG A 1 73 ? 4.118 8.291 -17.182 1.00 95.31 73 ARG A O 1
ATOM 580 N N . ARG A 1 74 ? 4.559 8.967 -15.086 1.00 95.69 74 ARG A N 1
ATOM 581 C CA . ARG A 1 74 ? 4.251 7.712 -14.385 1.00 95.69 74 ARG A CA 1
ATOM 582 C C . ARG A 1 74 ? 3.573 8.029 -13.050 1.00 95.69 74 ARG A C 1
ATOM 584 O O . ARG A 1 74 ? 4.231 7.939 -12.009 1.00 95.69 74 ARG A O 1
ATOM 591 N N . PRO A 1 75 ? 2.293 8.428 -13.064 1.00 96.19 75 PRO A N 1
ATOM 592 C CA . PRO A 1 75 ? 1.588 8.747 -11.834 1.00 96.19 75 PRO A CA 1
ATOM 593 C C . PRO A 1 75 ? 1.525 7.508 -10.942 1.00 96.19 75 PRO A C 1
ATOM 595 O O . PRO A 1 75 ? 1.248 6.399 -11.412 1.00 96.19 75 PRO A O 1
ATOM 598 N N . ALA A 1 76 ? 1.823 7.700 -9.660 1.00 97.69 76 ALA A N 1
ATOM 599 C CA . ALA A 1 76 ? 1.612 6.678 -8.649 1.00 97.69 76 ALA A CA 1
ATOM 600 C C . ALA A 1 76 ? 0.250 6.877 -7.975 1.00 97.69 76 ALA A C 1
ATOM 602 O O . ALA A 1 76 ? -0.199 8.007 -7.788 1.00 97.69 76 ALA A O 1
ATOM 603 N N . LEU A 1 77 ? -0.365 5.776 -7.557 1.00 96.88 77 LEU A N 1
ATOM 604 C CA . LEU A 1 77 ? -1.560 5.773 -6.719 1.00 96.88 77 LEU A CA 1
ATOM 605 C C . LEU A 1 77 ? -1.338 4.891 -5.489 1.00 96.88 77 LEU A C 1
ATOM 607 O O . LEU A 1 77 ? -0.594 3.908 -5.539 1.00 96.88 77 LEU A O 1
ATOM 611 N N . LEU A 1 78 ? -1.986 5.235 -4.381 1.00 98.12 78 LEU A N 1
ATOM 612 C CA . LEU A 1 78 ? -1.991 4.420 -3.171 1.00 98.12 78 LEU A CA 1
ATOM 613 C C . LEU A 1 78 ? -3.130 3.398 -3.229 1.00 98.12 78 LEU A C 1
ATOM 615 O O . LEU A 1 78 ? -4.303 3.759 -3.201 1.00 98.12 78 LEU A O 1
ATOM 619 N N . VAL A 1 79 ? -2.798 2.113 -3.230 1.00 97.69 79 VAL A N 1
ATOM 620 C CA . VAL A 1 79 ? -3.765 1.041 -2.973 1.00 97.69 79 VAL A CA 1
ATOM 621 C C . VAL A 1 79 ? -3.774 0.779 -1.469 1.00 97.69 79 VAL A C 1
ATOM 623 O O . VAL A 1 79 ? -2.932 0.044 -0.948 1.00 97.69 79 VAL A O 1
ATOM 626 N N . ALA A 1 80 ? -4.689 1.432 -0.755 1.00 98.25 80 ALA A N 1
ATOM 627 C CA . ALA A 1 80 ? -4.802 1.332 0.696 1.00 98.25 80 ALA A CA 1
ATOM 628 C C . ALA A 1 80 ? -5.500 0.027 1.091 1.00 98.25 80 ALA A C 1
ATOM 630 O O . ALA A 1 80 ? -6.553 -0.310 0.553 1.00 98.25 80 ALA A O 1
ATOM 631 N N . PHE A 1 81 ? -4.939 -0.704 2.051 1.00 97.31 81 PHE A N 1
ATOM 632 C CA . PHE A 1 81 ? -5.485 -1.990 2.491 1.00 97.31 81 PHE A CA 1
ATOM 633 C C . PHE A 1 81 ? -5.782 -2.067 3.991 1.00 97.31 81 PHE A C 1
ATOM 635 O O . PHE A 1 81 ? -6.351 -3.071 4.429 1.00 97.31 81 PHE A O 1
ATOM 642 N N . ASP A 1 82 ? -5.383 -1.061 4.774 1.00 97.81 82 ASP A N 1
ATOM 643 C CA . ASP A 1 82 ? -5.675 -0.970 6.207 1.00 97.81 82 ASP A CA 1
ATOM 644 C C . ASP A 1 82 ? -5.823 0.491 6.672 1.00 97.81 82 ASP A C 1
ATOM 646 O O . ASP A 1 82 ? -5.234 1.407 6.090 1.00 97.81 82 ASP A O 1
ATOM 650 N N . LEU A 1 83 ? -6.590 0.692 7.745 1.00 98.06 83 LEU A N 1
ATOM 651 C CA . LEU A 1 83 ? -6.753 1.967 8.445 1.00 98.06 83 LEU A CA 1
ATOM 652 C C . LEU A 1 83 ? -6.309 1.782 9.896 1.00 98.06 83 LEU A C 1
ATOM 654 O O . LEU A 1 83 ? -6.929 1.039 10.653 1.00 98.06 83 LEU A O 1
ATOM 658 N N . LEU A 1 84 ? -5.241 2.474 10.282 1.00 97.81 84 LEU A N 1
ATOM 659 C CA . LEU A 1 84 ? -4.578 2.286 11.573 1.00 97.81 84 LEU A CA 1
ATOM 660 C C . LEU A 1 84 ? -5.032 3.295 12.630 1.00 97.81 84 LEU A C 1
ATOM 662 O O . LEU A 1 84 ? -5.030 2.976 13.815 1.00 97.81 84 LEU A O 1
ATOM 666 N N . ALA A 1 85 ? -5.424 4.495 12.205 1.00 97.56 85 ALA A N 1
ATOM 667 C CA . ALA A 1 85 ? -5.977 5.537 13.064 1.00 97.56 85 ALA A CA 1
ATOM 668 C C . ALA A 1 85 ? -6.786 6.539 12.232 1.00 97.56 85 ALA A C 1
ATOM 670 O O . ALA A 1 85 ? -6.436 6.785 11.070 1.00 97.56 85 ALA A O 1
ATOM 671 N N . ALA A 1 86 ? -7.815 7.148 12.822 1.00 96.94 86 ALA A N 1
ATOM 672 C CA . ALA A 1 86 ? -8.542 8.272 12.232 1.00 96.94 86 ALA A CA 1
ATOM 673 C C . ALA A 1 86 ? -9.120 9.195 13.312 1.00 96.94 86 ALA A C 1
ATOM 675 O O . ALA A 1 86 ? -9.651 8.718 14.304 1.00 96.94 86 ALA A O 1
ATOM 676 N N . ASP A 1 87 ? -9.007 10.511 13.112 1.00 94.81 87 ASP A N 1
ATOM 677 C CA . ASP A 1 87 ? -9.666 11.556 13.917 1.00 94.81 87 ASP A CA 1
ATOM 678 C C . ASP A 1 87 ? -9.563 11.420 15.452 1.00 94.81 87 ASP A C 1
ATOM 680 O O . ASP A 1 87 ? -10.426 11.885 16.187 1.00 94.81 87 ASP A O 1
ATOM 684 N N . GLY A 1 88 ? -8.450 10.860 15.937 1.00 93.31 88 GLY A N 1
ATOM 685 C CA . GLY A 1 88 ? -8.157 10.690 17.366 1.00 93.31 88 GLY A CA 1
ATOM 686 C C . GLY A 1 88 ? -8.303 9.254 17.869 1.00 93.31 88 GLY A C 1
ATOM 687 O O . GLY A 1 88 ? -7.746 8.934 18.914 1.00 93.31 88 GLY A O 1
ATOM 688 N N . ASP A 1 89 ? -8.954 8.381 17.101 1.00 96.19 89 ASP A N 1
ATOM 689 C CA . ASP A 1 89 ? -9.067 6.964 17.427 1.00 96.19 89 ASP A CA 1
ATOM 690 C C . ASP A 1 89 ? -7.873 6.165 16.896 1.00 96.19 89 ASP A C 1
ATOM 692 O O .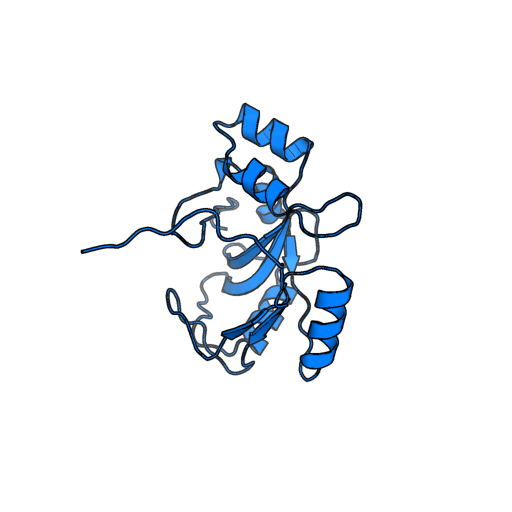 ASP A 1 89 ? -7.448 6.328 15.745 1.00 96.19 89 ASP A O 1
ATOM 696 N N . GLU A 1 90 ? -7.394 5.223 17.707 1.00 97.25 90 GLU A N 1
ATOM 697 C CA . GLU A 1 90 ? -6.419 4.209 17.315 1.00 97.25 90 GLU A CA 1
ATOM 698 C C . GLU A 1 90 ? -7.113 2.867 17.055 1.00 97.25 90 GLU A C 1
ATOM 700 O O . GLU A 1 90 ? -7.918 2.387 17.854 1.00 97.25 90 GLU A O 1
ATOM 705 N N . TYR A 1 91 ? -6.779 2.223 15.936 1.00 98.00 91 TYR A N 1
ATOM 706 C CA . TYR A 1 91 ? -7.440 0.998 15.489 1.00 98.00 91 TYR A CA 1
ATOM 707 C C . TYR A 1 91 ? -6.542 -0.240 15.535 1.00 98.00 91 TYR A C 1
ATOM 709 O O . TYR A 1 91 ? -6.952 -1.311 15.102 1.00 98.00 91 TYR A O 1
ATOM 717 N N . LEU A 1 92 ? -5.330 -0.160 16.088 1.00 97.38 92 LEU A N 1
ATOM 718 C CA . LEU A 1 92 ? -4.388 -1.284 16.030 1.00 97.38 92 LEU A CA 1
ATOM 719 C C . LEU A 1 92 ? -4.909 -2.567 16.702 1.00 97.38 92 LEU A C 1
ATOM 721 O O . LEU A 1 92 ? -4.572 -3.662 16.259 1.00 97.38 92 LEU A O 1
ATOM 725 N N . GLN A 1 93 ? -5.741 -2.453 17.741 1.00 97.62 93 GLN A N 1
ATOM 726 C CA . GLN A 1 93 ? -6.256 -3.615 18.479 1.00 97.62 93 GLN A CA 1
ATOM 727 C C . GLN A 1 93 ? -7.608 -4.137 17.974 1.00 97.62 93 GLN A C 1
ATOM 729 O O . GLN A 1 93 ? -8.009 -5.228 18.373 1.00 97.62 93 GLN A O 1
ATOM 734 N N . ILE A 1 94 ? -8.313 -3.405 17.104 1.00 97.44 94 ILE A N 1
ATOM 735 C CA . ILE A 1 94 ? -9.619 -3.858 16.599 1.00 97.44 94 ILE A CA 1
ATOM 736 C C . ILE A 1 94 ? -9.448 -4.818 15.409 1.00 97.44 94 ILE A C 1
ATOM 738 O O . ILE A 1 94 ? -8.437 -4.730 14.706 1.00 97.44 94 ILE A O 1
ATOM 742 N N . PRO A 1 95 ? -10.418 -5.712 15.139 1.00 98.00 95 PRO A N 1
ATOM 743 C CA . PRO A 1 95 ? -10.357 -6.665 14.028 1.00 98.00 95 PRO A CA 1
ATOM 744 C C . PRO A 1 95 ? -10.112 -6.019 12.658 1.00 98.00 95 PRO A C 1
ATOM 746 O O . PRO A 1 95 ? -10.683 -4.972 12.344 1.00 98.00 95 PRO A O 1
ATOM 749 N N . LEU A 1 96 ? -9.326 -6.684 11.801 1.00 97.69 96 LEU A N 1
ATOM 750 C CA . LEU A 1 96 ? -9.065 -6.252 10.420 1.00 97.69 96 LEU A CA 1
ATOM 751 C C . LEU A 1 96 ? -10.356 -5.979 9.639 1.00 97.69 96 LEU A C 1
ATOM 753 O O . LEU A 1 96 ? -10.411 -4.996 8.907 1.00 97.69 96 LEU A O 1
ATOM 757 N N . ALA A 1 97 ? -11.392 -6.805 9.807 1.00 97.12 97 ALA A N 1
ATOM 758 C CA . ALA A 1 97 ? -12.679 -6.595 9.140 1.00 97.12 97 ALA A CA 1
ATOM 759 C C . ALA A 1 97 ? -13.258 -5.197 9.431 1.00 97.12 97 ALA A C 1
ATOM 761 O O . ALA A 1 97 ? -13.622 -4.472 8.505 1.00 97.12 97 ALA A O 1
ATOM 762 N N . THR A 1 98 ? -13.248 -4.781 10.700 1.00 97.81 98 THR A N 1
ATOM 763 C CA . THR A 1 98 ? -13.722 -3.458 11.126 1.00 97.81 98 THR A CA 1
ATOM 764 C C . THR A 1 98 ? -12.824 -2.338 10.598 1.00 97.81 98 THR A C 1
ATOM 766 O O . THR A 1 98 ? -13.322 -1.290 10.187 1.00 97.81 98 THR A O 1
ATOM 769 N N . ARG A 1 99 ? -11.500 -2.541 10.552 1.00 98.19 99 ARG A N 1
ATOM 770 C CA . ARG A 1 99 ? -10.575 -1.545 9.976 1.00 98.19 99 ARG A CA 1
ATOM 771 C C . ARG A 1 99 ? -10.807 -1.347 8.481 1.00 98.19 99 ARG A C 1
ATOM 773 O O . ARG A 1 99 ? -10.808 -0.213 8.013 1.00 98.19 99 ARG A O 1
ATOM 780 N N . GLN A 1 100 ? -11.057 -2.424 7.736 1.00 97.44 100 GLN A N 1
ATOM 781 C CA . GLN A 1 100 ? -11.361 -2.358 6.303 1.00 97.44 100 GLN A CA 1
ATOM 782 C C . GLN A 1 100 ? -12.705 -1.683 6.017 1.00 97.44 100 GLN A C 1
ATOM 784 O O . GLN A 1 100 ? -12.815 -0.922 5.057 1.00 97.44 100 GLN A O 1
ATOM 789 N N . GLU A 1 101 ? -13.720 -1.930 6.844 1.00 96.94 101 GLU A N 1
ATOM 790 C CA . GLU A 1 101 ? -15.001 -1.226 6.762 1.00 96.94 101 GLU A CA 1
ATOM 791 C C . GLU A 1 101 ? -14.819 0.282 6.978 1.00 96.94 101 GLU A C 1
ATOM 793 O O . GLU A 1 101 ? -15.212 1.086 6.128 1.00 96.94 101 GLU A O 1
ATOM 798 N N . ARG A 1 102 ? -14.128 0.670 8.058 1.00 97.69 102 ARG A N 1
ATOM 799 C CA . ARG A 1 102 ? -13.824 2.078 8.357 1.00 97.69 102 ARG A CA 1
ATOM 800 C C . ARG A 1 102 ? -12.972 2.732 7.271 1.00 97.69 102 ARG A C 1
ATOM 802 O O . ARG A 1 102 ? -13.241 3.872 6.900 1.00 97.69 102 ARG A O 1
ATOM 809 N N . LEU A 1 103 ? -11.995 2.013 6.711 1.00 98.00 103 LEU A N 1
ATOM 810 C CA . LEU A 1 103 ? -11.196 2.485 5.578 1.00 98.00 103 LEU A CA 1
ATOM 811 C C . LEU A 1 103 ? -12.093 2.883 4.402 1.00 98.00 103 LEU A C 1
ATOM 813 O O . LEU A 1 103 ? -11.956 3.987 3.884 1.00 98.00 103 LEU A O 1
ATOM 817 N N . ARG A 1 104 ? -13.026 2.014 3.997 1.00 97.00 104 ARG A N 1
ATOM 818 C CA . ARG A 1 104 ? -13.938 2.289 2.872 1.00 97.00 104 ARG A CA 1
ATOM 819 C C . ARG A 1 104 ? -14.890 3.447 3.159 1.00 97.00 104 ARG A C 1
ATOM 821 O O . ARG A 1 104 ? -15.233 4.183 2.240 1.00 97.00 104 ARG A O 1
ATOM 828 N N . ALA A 1 105 ? -15.296 3.625 4.415 1.00 96.94 105 ALA A N 1
ATOM 829 C CA . ALA A 1 105 ? -16.151 4.740 4.809 1.00 96.94 105 ALA A CA 1
ATOM 830 C C . ALA A 1 105 ? -15.456 6.102 4.621 1.00 96.94 105 ALA A C 1
ATOM 832 O O . ALA A 1 105 ? -16.095 7.064 4.182 1.00 96.94 105 ALA A O 1
ATOM 833 N N . ILE A 1 106 ? -14.151 6.180 4.915 1.00 96.75 106 ILE A N 1
ATOM 834 C CA . ILE A 1 106 ? -13.401 7.445 4.861 1.00 96.75 106 ILE A CA 1
ATOM 835 C C . ILE A 1 106 ? -12.635 7.667 3.553 1.00 96.75 106 ILE A C 1
ATOM 837 O O . ILE A 1 106 ? -12.302 8.809 3.236 1.00 96.75 106 ILE A O 1
ATOM 841 N N . LEU A 1 107 ? -12.332 6.603 2.804 1.00 97.50 107 LEU A N 1
ATOM 842 C CA . LEU A 1 107 ? -11.558 6.654 1.567 1.00 97.50 107 LEU A CA 1
ATOM 843 C C . LEU A 1 107 ? -12.426 6.247 0.367 1.00 97.50 107 LEU A C 1
ATOM 845 O O . LEU A 1 107 ? -12.449 5.069 -0.002 1.00 97.50 107 LEU A O 1
ATOM 849 N N . PRO A 1 108 ? -13.118 7.200 -0.284 1.00 96.50 108 PRO A N 1
ATOM 850 C CA . PRO A 1 108 ? -13.737 6.927 -1.574 1.00 96.50 108 PRO A CA 1
ATOM 851 C C . PRO A 1 108 ? -12.652 6.622 -2.623 1.00 96.50 108 PRO A C 1
ATOM 853 O O . PRO A 1 108 ? -11.562 7.192 -2.533 1.00 96.50 108 PRO A O 1
ATOM 856 N N . PRO A 1 109 ? -12.911 5.767 -3.628 1.00 96.44 109 PRO A N 1
ATOM 857 C CA . PRO A 1 109 ? -12.001 5.575 -4.756 1.00 96.44 109 PRO A CA 1
ATOM 858 C C . PRO A 1 109 ? -11.716 6.894 -5.487 1.00 96.44 109 PRO A C 1
ATOM 860 O O . PRO A 1 109 ? -12.630 7.682 -5.732 1.00 96.44 109 PRO A O 1
ATOM 863 N N . GLY A 1 110 ? -10.459 7.131 -5.855 1.00 95.38 110 GLY A N 1
ATOM 864 C CA . GLY A 1 110 ? -10.044 8.357 -6.529 1.00 95.38 110 GLY A CA 1
ATOM 865 C C . GLY A 1 110 ? -8.656 8.250 -7.164 1.00 95.38 110 GLY A C 1
ATOM 866 O O . GLY A 1 110 ? -8.010 7.205 -7.085 1.00 95.38 110 GLY A O 1
ATOM 867 N N . PRO A 1 111 ? -8.179 9.326 -7.811 1.00 91.44 111 PRO A N 1
ATOM 868 C CA . PRO A 1 111 ? -6.928 9.300 -8.566 1.00 91.44 111 PRO A CA 1
ATOM 869 C C . PRO A 1 111 ? -5.683 9.157 -7.679 1.00 91.44 111 PRO A C 1
ATOM 871 O O . PRO A 1 111 ? -4.692 8.585 -8.123 1.00 91.44 111 PRO A O 1
ATOM 874 N N . ALA A 1 112 ? -5.716 9.659 -6.438 1.00 95.25 112 ALA A N 1
ATOM 875 C CA . ALA A 1 112 ? -4.575 9.565 -5.527 1.00 95.25 112 ALA A CA 1
ATOM 876 C C . ALA A 1 112 ? -4.543 8.230 -4.776 1.00 95.25 112 ALA A C 1
ATOM 878 O O . ALA A 1 112 ? -3.467 7.722 -4.458 1.00 95.25 112 ALA A O 1
ATOM 879 N N . ALA A 1 113 ? -5.711 7.663 -4.475 1.00 97.44 113 ALA A N 1
ATOM 880 C CA . ALA A 1 113 ? -5.798 6.406 -3.753 1.00 97.44 113 ALA A CA 1
ATOM 881 C C . ALA A 1 113 ? -7.090 5.636 -4.029 1.00 97.44 113 ALA A C 1
ATOM 883 O O . ALA A 1 113 ? -8.129 6.212 -4.339 1.00 97.44 113 ALA A O 1
ATOM 884 N N . ILE A 1 114 ? -7.044 4.328 -3.818 1.00 97.44 114 ILE A N 1
ATOM 885 C CA . ILE A 1 114 ? -8.215 3.452 -3.808 1.00 97.44 114 ILE A CA 1
ATOM 886 C C . ILE A 1 114 ? -8.144 2.521 -2.591 1.00 97.44 114 ILE A C 1
ATOM 888 O O . ILE A 1 114 ? -7.047 2.077 -2.236 1.00 97.44 114 ILE A O 1
ATOM 892 N N . PRO A 1 115 ? -9.272 2.196 -1.935 1.00 97.31 115 PRO A N 1
ATOM 893 C CA . PRO A 1 115 ? -9.306 1.091 -0.987 1.00 97.31 115 PRO A CA 1
ATOM 894 C C . PRO A 1 115 ? -9.253 -0.241 -1.750 1.00 97.31 115 PRO A C 1
ATOM 896 O O . PRO A 1 115 ? -9.925 -0.407 -2.768 1.00 97.31 115 PRO A O 1
ATOM 899 N N . ILE A 1 116 ? -8.475 -1.208 -1.263 1.00 94.12 116 ILE A N 1
ATOM 900 C CA . ILE A 1 116 ? -8.408 -2.537 -1.872 1.00 94.12 116 ILE A CA 1
ATOM 901 C C . ILE A 1 116 ? -9.686 -3.334 -1.586 1.00 94.12 116 ILE A C 1
ATOM 903 O O . ILE A 1 116 ? -10.226 -3.335 -0.471 1.00 94.12 116 ILE A O 1
ATOM 907 N N . GLU A 1 117 ? -10.139 -4.083 -2.582 1.00 90.44 117 GLU A N 1
ATOM 908 C CA . GLU A 1 117 ? -11.160 -5.102 -2.386 1.00 90.44 117 GLU A CA 1
ATOM 909 C C . GLU A 1 117 ? -10.554 -6.355 -1.733 1.00 90.44 117 GLU A C 1
ATOM 911 O O . GLU A 1 117 ? -9.393 -6.704 -1.949 1.00 90.44 117 GLU A O 1
ATOM 916 N N . SER A 1 118 ? -11.319 -7.024 -0.871 1.00 88.50 118 SER A N 1
ATOM 917 C CA . SER A 1 118 ? -10.888 -8.244 -0.180 1.00 88.50 118 SER A CA 1
ATOM 918 C C . SER A 1 118 ? -11.945 -9.324 -0.345 1.00 88.50 118 SER A C 1
ATOM 920 O O . SER A 1 118 ? -13.124 -9.070 -0.120 1.00 88.50 118 SER A O 1
ATOM 922 N N . PHE A 1 119 ? -11.513 -10.535 -0.697 1.00 91.00 119 PHE A N 1
ATOM 923 C CA . PHE A 1 119 ? -12.401 -11.649 -1.031 1.00 91.00 119 PHE A CA 1
ATOM 924 C C . PHE A 1 119 ? -12.281 -12.765 0.012 1.00 91.00 119 PHE A C 1
ATOM 926 O O . PHE A 1 119 ? -11.401 -13.628 -0.071 1.00 91.00 119 PHE A O 1
ATOM 933 N N . ALA A 1 120 ? -13.154 -12.743 1.021 1.00 89.81 120 ALA A N 1
ATOM 934 C CA . ALA A 1 120 ? -13.200 -13.786 2.044 1.00 89.81 120 ALA A CA 1
ATOM 935 C C . ALA A 1 120 ? -13.618 -15.136 1.430 1.00 89.81 120 ALA A C 1
ATOM 937 O O . ALA A 1 120 ? -14.510 -15.197 0.590 1.00 89.81 120 ALA A O 1
ATOM 938 N N . GLY A 1 121 ? -12.946 -16.224 1.817 1.00 90.19 121 GLY A N 1
ATOM 939 C CA . GLY A 1 121 ? -13.249 -17.582 1.336 1.00 90.19 121 GLY A CA 1
ATOM 940 C C . GLY A 1 121 ? -12.796 -17.905 -0.098 1.00 90.19 121 GLY A C 1
ATOM 941 O O . GLY A 1 121 ? -12.755 -19.073 -0.468 1.00 90.19 121 GLY A O 1
ATOM 942 N N . ALA A 1 122 ? -12.371 -16.918 -0.892 1.00 92.38 122 ALA A N 1
ATOM 943 C CA . ALA A 1 122 ? -12.016 -17.106 -2.304 1.00 92.38 122 ALA A CA 1
ATOM 944 C C . ALA A 1 122 ? -10.498 -17.192 -2.574 1.00 92.38 122 ALA A C 1
ATOM 946 O O . ALA A 1 122 ? -10.062 -17.031 -3.714 1.00 92.38 122 ALA A O 1
ATOM 947 N N . GLY A 1 123 ? -9.676 -17.450 -1.551 1.00 92.12 123 GLY A N 1
ATOM 948 C CA . GLY A 1 123 ? -8.207 -17.390 -1.629 1.00 92.12 123 GLY A CA 1
ATOM 949 C C . GLY A 1 123 ? -7.586 -18.129 -2.829 1.00 92.12 123 GLY A C 1
ATOM 950 O O . GLY A 1 123 ? -6.856 -17.502 -3.599 1.00 92.12 123 GLY A O 1
ATOM 951 N N . PRO A 1 124 ? -7.889 -19.424 -3.058 1.00 94.19 124 PRO A N 1
ATOM 952 C CA . PRO A 1 124 ? -7.361 -20.159 -4.210 1.00 94.19 124 PRO A CA 1
ATOM 953 C C . PRO A 1 124 ? -7.793 -19.587 -5.567 1.00 94.19 124 PRO A C 1
ATOM 955 O O . PRO A 1 124 ? -7.000 -19.577 -6.508 1.00 94.19 124 PRO A O 1
ATOM 958 N N . ALA A 1 125 ? -9.033 -19.103 -5.684 1.00 94.50 125 ALA A N 1
ATOM 959 C CA . ALA A 1 125 ? -9.532 -18.492 -6.914 1.00 94.50 125 ALA A CA 1
ATOM 960 C C . ALA A 1 125 ? -8.841 -17.147 -7.182 1.00 94.50 125 ALA A C 1
ATOM 962 O O . ALA A 1 125 ? -8.353 -16.924 -8.289 1.00 94.50 125 ALA A O 1
ATOM 963 N N . LEU A 1 126 ? -8.707 -16.310 -6.150 1.00 94.56 126 LEU A N 1
ATOM 964 C CA . LEU A 1 126 ? -7.989 -15.040 -6.224 1.00 94.56 126 LEU A CA 1
ATOM 965 C C . LEU A 1 126 ? -6.512 -15.249 -6.579 1.00 94.56 126 LEU A C 1
ATOM 967 O O . LEU A 1 126 ? -5.967 -14.517 -7.398 1.00 94.56 126 LEU A O 1
ATOM 971 N N . PHE A 1 127 ? -5.868 -16.279 -6.024 1.00 95.00 127 PHE A N 1
ATOM 972 C CA . PHE A 1 127 ? -4.487 -16.615 -6.364 1.00 95.00 127 PHE A CA 1
ATOM 973 C C . PHE A 1 127 ? -4.331 -17.035 -7.831 1.00 95.00 127 PHE A C 1
ATOM 975 O O . PHE A 1 127 ? -3.397 -16.584 -8.496 1.00 95.00 127 PHE A O 1
ATOM 982 N N . ARG A 1 128 ? -5.252 -17.851 -8.364 1.00 94.44 128 ARG A N 1
ATOM 983 C CA . ARG A 1 128 ? -5.256 -18.211 -9.792 1.00 94.44 128 ARG A CA 1
ATOM 984 C C . ARG A 1 128 ? -5.443 -16.983 -10.682 1.00 94.44 128 ARG A C 1
ATOM 986 O O . ARG A 1 128 ? -4.674 -16.818 -11.625 1.00 94.44 128 ARG A O 1
ATOM 993 N N . ALA A 1 129 ? -6.393 -16.110 -10.350 1.00 92.50 129 ALA A N 1
ATOM 994 C CA . ALA A 1 129 ? -6.619 -14.863 -11.077 1.00 92.50 129 ALA A CA 1
ATOM 995 C C . ALA A 1 129 ? -5.381 -13.949 -11.039 1.00 92.50 1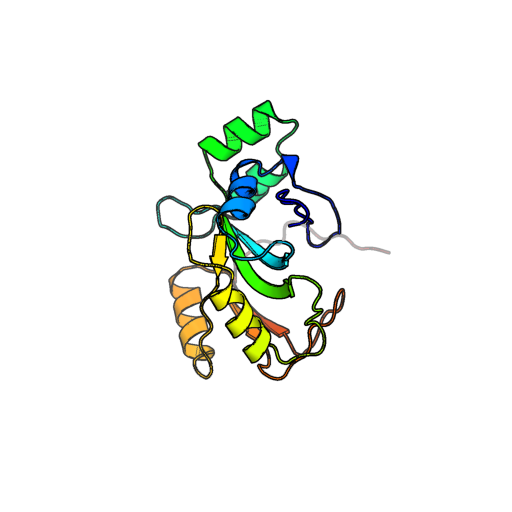29 ALA A C 1
ATOM 997 O O . ALA A 1 129 ? -4.951 -13.447 -12.074 1.00 92.50 129 ALA A O 1
ATOM 998 N N . ALA A 1 130 ? -4.743 -13.809 -9.873 1.00 92.50 130 ALA A N 1
ATOM 999 C CA . ALA A 1 130 ? -3.498 -13.059 -9.730 1.00 92.50 130 ALA A CA 1
ATOM 1000 C C . ALA A 1 130 ? -2.384 -13.633 -10.622 1.00 92.50 130 ALA A C 1
ATOM 1002 O O . ALA A 1 130 ? -1.686 -12.879 -11.296 1.00 92.50 130 ALA A O 1
ATOM 1003 N N . CYS A 1 131 ? -2.251 -14.963 -10.693 1.00 91.56 131 CYS A N 1
ATOM 1004 C CA . CYS A 1 131 ? -1.273 -15.613 -11.567 1.00 91.56 131 CYS A CA 1
ATOM 1005 C C . CYS A 1 131 ? -1.565 -15.382 -13.058 1.00 91.56 131 CYS A C 1
ATOM 1007 O O . CYS A 1 131 ? -0.633 -15.113 -13.810 1.00 91.56 131 CYS A O 1
ATOM 1009 N N . GLN A 1 132 ? -2.832 -15.458 -13.478 1.00 91.25 132 GLN A N 1
ATOM 1010 C CA . GLN A 1 132 ? -3.259 -15.192 -14.862 1.00 91.25 132 GLN A CA 1
ATOM 1011 C C . GLN A 1 132 ? -3.003 -13.739 -15.291 1.00 91.25 132 GLN A C 1
ATOM 1013 O O . GLN A 1 132 ? -2.808 -13.464 -16.471 1.00 91.25 132 GLN A O 1
ATOM 1018 N N . GLN A 1 133 ? -2.977 -12.814 -14.331 1.00 87.56 133 GLN A N 1
ATOM 1019 C CA . GLN A 1 133 ? -2.663 -11.401 -14.552 1.00 87.56 133 GLN A CA 1
ATOM 1020 C C . GLN A 1 133 ? -1.171 -11.071 -14.362 1.00 87.56 133 GLN A C 1
ATOM 1022 O O . GLN A 1 133 ? -0.798 -9.900 -14.353 1.00 87.56 133 GLN A O 1
ATOM 1027 N N . ASP A 1 134 ? -0.312 -12.086 -14.210 1.00 86.44 134 ASP A N 1
ATOM 1028 C CA . ASP A 1 134 ? 1.123 -11.950 -13.927 1.00 86.44 134 ASP A CA 1
ATOM 1029 C C . ASP A 1 134 ? 1.449 -11.100 -12.684 1.00 86.44 134 ASP A C 1
ATOM 1031 O O . ASP A 1 134 ? 2.498 -10.460 -12.599 1.00 86.44 134 ASP A O 1
ATOM 1035 N N . LEU A 1 135 ? 0.567 -11.118 -11.684 1.00 89.19 135 LEU A N 1
ATOM 1036 C CA . LEU A 1 135 ? 0.820 -10.502 -10.385 1.00 89.19 135 LEU A CA 1
ATOM 1037 C C . LEU A 1 135 ? 1.691 -11.416 -9.507 1.00 89.19 135 LEU A C 1
ATOM 1039 O O . LEU A 1 135 ? 1.755 -12.633 -9.694 1.00 89.19 135 LEU A O 1
ATOM 1043 N N . GLU A 1 136 ? 2.353 -10.828 -8.503 1.00 89.62 136 GLU A N 1
ATOM 1044 C CA . GLU A 1 136 ? 3.261 -11.552 -7.596 1.00 89.62 136 GLU A CA 1
ATOM 1045 C C . GLU A 1 136 ? 2.548 -12.672 -6.817 1.00 89.62 136 GLU A C 1
ATOM 1047 O O . GLU A 1 136 ? 3.156 -13.690 -6.482 1.00 89.62 136 GLU A O 1
ATOM 1052 N N . GLY A 1 137 ? 1.265 -12.484 -6.507 1.00 93.00 137 GLY A N 1
ATOM 1053 C CA . GLY A 1 137 ? 0.449 -13.418 -5.741 1.00 93.00 137 GLY A CA 1
ATOM 1054 C C . GLY A 1 137 ? -0.592 -12.697 -4.893 1.00 93.00 137 GLY A C 1
ATOM 1055 O O . GLY A 1 137 ? -1.083 -11.637 -5.274 1.00 93.00 137 GLY A O 1
ATOM 1056 N N . VAL A 1 138 ? -0.917 -13.269 -3.734 1.00 95.25 138 VAL A N 1
ATOM 1057 C CA . VAL A 1 138 ? -1.937 -12.749 -2.810 1.00 95.25 138 VAL A CA 1
ATOM 1058 C C . VAL A 1 138 ? -1.405 -12.663 -1.381 1.00 95.25 138 VAL A C 1
ATOM 1060 O O . VAL A 1 138 ? -0.436 -13.332 -1.012 1.00 95.25 138 VAL A O 1
ATOM 1063 N N . VAL A 1 139 ? -2.053 -11.842 -0.558 1.00 95.44 139 VAL A N 1
ATOM 1064 C CA . VAL A 1 139 ? -1.816 -11.789 0.889 1.00 95.44 139 VAL A CA 1
ATOM 1065 C C . VAL A 1 139 ? -3.095 -12.220 1.593 1.00 95.44 139 VAL A C 1
ATOM 1067 O O . VAL A 1 139 ? -4.116 -11.545 1.503 1.00 95.44 139 VAL A O 1
ATOM 1070 N N . CYS A 1 140 ? -3.033 -13.341 2.302 1.00 95.75 140 CYS A N 1
ATOM 1071 C CA . CYS A 1 140 ? -4.121 -13.840 3.130 1.00 95.75 140 CYS A CA 1
ATOM 1072 C C . CYS A 1 140 ? -3.990 -13.243 4.531 1.00 95.75 140 CYS A C 1
ATOM 1074 O O . CYS A 1 140 ? -2.938 -13.379 5.154 1.00 95.75 140 CYS A O 1
ATOM 1076 N N . LYS A 1 141 ? -5.042 -12.599 5.039 1.00 95.88 141 LYS A N 1
ATOM 1077 C CA . LYS A 1 141 ? -5.046 -11.976 6.368 1.00 95.88 141 LYS A CA 1
ATOM 1078 C C . LYS A 1 141 ? -6.204 -12.521 7.201 1.00 95.88 141 LYS A C 1
ATOM 1080 O O . LYS A 1 141 ? -7.308 -12.649 6.673 1.00 95.88 141 LYS A O 1
ATOM 1085 N N . ARG A 1 142 ? -5.984 -12.833 8.484 1.00 96.50 142 ARG A N 1
ATOM 1086 C CA . ARG A 1 142 ? -7.094 -13.220 9.378 1.00 96.50 142 ARG A CA 1
ATOM 1087 C C . ARG A 1 142 ? -7.985 -12.011 9.675 1.00 96.50 142 ARG A C 1
ATOM 1089 O O . ARG A 1 142 ? -7.482 -10.967 10.083 1.00 96.50 142 ARG A O 1
ATOM 1096 N N . LEU A 1 143 ? -9.296 -12.144 9.477 1.00 96.31 143 LEU A N 1
ATOM 1097 C CA . LEU A 1 143 ? -10.250 -11.033 9.612 1.00 96.31 143 LEU A CA 1
ATOM 1098 C C . LEU A 1 143 ? -10.398 -10.532 11.056 1.00 96.31 143 LEU A C 1
ATOM 1100 O O . LEU A 1 143 ? -10.652 -9.349 11.269 1.00 96.31 143 LEU A O 1
ATOM 1104 N N . ASP A 1 144 ? -10.185 -11.415 12.028 1.00 96.94 144 ASP A N 1
ATOM 1105 C CA . ASP A 1 144 ? -10.210 -11.134 13.466 1.00 96.94 144 ASP A CA 1
ATOM 1106 C C . ASP A 1 144 ? -8.868 -10.608 14.011 1.00 96.94 144 ASP A C 1
ATOM 1108 O O . ASP A 1 144 ? -8.738 -10.350 15.205 1.00 96.94 144 ASP A O 1
ATOM 1112 N N . SER A 1 145 ? -7.849 -10.448 13.155 1.00 97.19 145 SER A N 1
ATOM 1113 C CA . SER A 1 145 ? -6.506 -10.089 13.616 1.00 97.19 145 SER A CA 1
ATOM 1114 C C . SER A 1 145 ? -6.362 -8.616 14.017 1.00 97.19 145 SER A C 1
ATOM 1116 O O . SER A 1 145 ? -6.831 -7.729 13.289 1.00 97.19 145 SER A O 1
ATOM 1118 N N . PRO A 1 146 ? -5.618 -8.329 15.104 1.00 97.56 146 PRO A N 1
ATOM 1119 C CA . PRO A 1 146 ? -5.101 -6.992 15.356 1.00 97.56 146 PRO A CA 1
ATOM 1120 C C . PRO A 1 146 ? -3.991 -6.656 14.351 1.00 97.56 146 PRO A C 1
ATOM 1122 O O . PRO A 1 146 ? -3.408 -7.534 13.705 1.00 97.56 146 PRO A O 1
ATOM 1125 N N . TYR A 1 147 ? -3.665 -5.374 14.241 1.00 97.38 147 TYR A N 1
ATOM 1126 C CA . TYR A 1 147 ? -2.472 -4.913 13.547 1.00 97.38 147 TYR A CA 1
ATOM 1127 C C . TYR A 1 147 ? -1.262 -4.975 14.494 1.00 97.38 147 TYR A C 1
ATOM 1129 O O . TYR A 1 147 ? -1.336 -4.571 15.655 1.00 97.38 147 TYR A O 1
ATOM 1137 N N . ARG A 1 148 ? -0.131 -5.496 14.008 1.00 95.31 148 ARG A N 1
ATOM 1138 C CA . ARG A 1 148 ? 1.119 -5.638 14.775 1.00 95.31 148 ARG A CA 1
ATOM 1139 C C . ARG A 1 148 ? 2.240 -4.853 14.078 1.00 95.31 148 ARG A C 1
ATOM 1141 O O . ARG A 1 148 ? 2.840 -5.376 13.135 1.00 95.31 148 ARG A O 1
ATOM 1148 N N . PRO A 1 149 ? 2.489 -3.586 14.465 1.00 92.81 149 PRO A N 1
ATOM 1149 C CA . PRO A 1 149 ? 3.493 -2.748 13.814 1.00 92.81 149 PRO A CA 1
ATOM 1150 C C . PRO A 1 149 ? 4.895 -3.360 13.877 1.00 92.81 149 PRO A C 1
ATOM 1152 O O . PRO A 1 149 ? 5.333 -3.818 14.923 1.00 92.81 149 PRO A O 1
ATOM 1155 N N . GLY A 1 150 ? 5.615 -3.350 12.753 1.00 89.19 150 GLY A N 1
ATOM 1156 C CA . GLY A 1 150 ? 7.008 -3.812 12.689 1.00 89.19 150 GLY A CA 1
ATOM 1157 C C . GLY A 1 150 ? 7.206 -5.333 12.731 1.00 89.19 150 GLY A C 1
ATOM 1158 O O . GLY A 1 150 ? 8.322 -5.801 12.512 1.00 89.19 150 GLY A O 1
ATOM 1159 N N . GLU A 1 151 ? 6.148 -6.118 12.932 1.00 90.69 151 GLU A N 1
ATOM 1160 C CA . GLU A 1 151 ? 6.242 -7.568 13.089 1.00 90.69 151 GLU A CA 1
ATOM 1161 C C . GLU A 1 151 ? 5.914 -8.333 11.800 1.00 90.69 151 GLU A C 1
ATOM 1163 O O . GLU A 1 151 ? 4.978 -8.021 11.059 1.00 90.69 151 GLU A O 1
ATOM 1168 N N . LYS A 1 152 ? 6.647 -9.425 11.552 1.00 89.94 152 LYS A N 1
ATOM 1169 C CA . LYS A 1 152 ? 6.263 -10.418 10.541 1.00 89.94 152 LYS A CA 1
ATOM 1170 C C . LYS A 1 152 ? 5.235 -11.373 11.148 1.00 89.94 152 LYS A C 1
ATOM 1172 O O . LYS A 1 152 ? 5.574 -12.454 11.619 1.00 89.94 152 LYS A O 1
ATOM 1177 N N . SER A 1 153 ? 3.978 -10.949 11.139 1.00 92.44 153 SER A N 1
ATOM 1178 C CA . SER A 1 153 ? 2.889 -11.689 11.769 1.00 92.44 153 SER A CA 1
ATOM 1179 C C . SER A 1 153 ? 2.485 -12.947 10.977 1.00 92.44 153 SER A C 1
ATOM 1181 O O . SER A 1 153 ? 2.264 -12.850 9.768 1.00 92.44 153 SER A O 1
ATOM 1183 N N . PRO A 1 154 ? 2.280 -14.114 11.626 1.00 93.19 154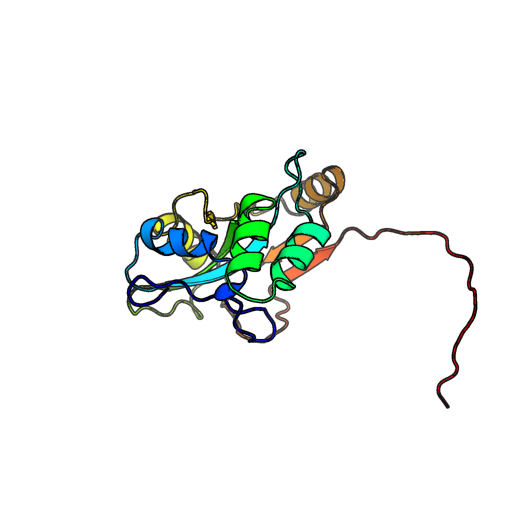 PRO A N 1
ATOM 1184 C CA . PRO A 1 154 ? 1.699 -15.294 10.974 1.00 93.19 154 PRO A CA 1
ATOM 1185 C C . PRO A 1 154 ? 0.225 -15.087 10.587 1.00 93.19 154 PRO A C 1
ATOM 1187 O O . PRO A 1 154 ? -0.346 -15.884 9.849 1.00 93.19 154 PRO A O 1
ATOM 1190 N N . LEU A 1 155 ? -0.397 -14.005 11.066 1.00 95.06 155 LEU A N 1
ATOM 1191 C CA . LEU A 1 155 ? -1.762 -13.608 10.727 1.00 95.06 155 LEU A CA 1
ATOM 1192 C C . LEU A 1 155 ? -1.879 -13.119 9.282 1.00 95.06 155 LEU A C 1
ATOM 1194 O O . LEU A 1 155 ? -2.993 -13.024 8.767 1.00 95.06 155 LEU A O 1
ATOM 1198 N N . TRP A 1 156 ? -0.748 -12.759 8.667 1.00 94.75 156 TRP A N 1
ATOM 1199 C CA . TRP A 1 156 ? -0.631 -12.225 7.316 1.00 94.75 156 TRP A CA 1
ATOM 1200 C C . TRP A 1 156 ? 0.306 -13.124 6.505 1.00 94.75 156 TRP A C 1
ATOM 1202 O O . TRP A 1 156 ? 1.531 -13.042 6.592 1.00 94.75 156 TRP A O 1
ATOM 1212 N N . VAL A 1 157 ? -0.276 -13.995 5.688 1.00 94.69 157 VAL A N 1
ATOM 1213 C CA . VAL A 1 157 ? 0.452 -14.992 4.904 1.00 94.69 157 VAL A CA 1
ATOM 1214 C C . VAL A 1 157 ? 0.522 -14.546 3.452 1.00 94.69 157 VAL A C 1
ATOM 1216 O O . VAL A 1 157 ? -0.490 -14.474 2.756 1.00 94.69 157 VAL A O 1
ATOM 1219 N N . LYS A 1 158 ? 1.732 -14.261 2.967 1.00 94.00 158 LYS A N 1
ATOM 1220 C CA . LYS A 1 158 ? 1.966 -13.960 1.552 1.00 94.00 158 LYS A CA 1
ATOM 1221 C C . LYS A 1 158 ? 2.125 -15.259 0.763 1.00 94.00 158 LYS A C 1
ATOM 1223 O O . LYS A 1 158 ? 3.081 -15.999 0.982 1.00 94.00 158 LYS A O 1
ATOM 1228 N N . VAL A 1 159 ? 1.221 -15.500 -0.181 1.00 94.31 159 VAL A N 1
ATOM 1229 C CA . VAL A 1 159 ? 1.258 -16.643 -1.099 1.00 94.31 159 VAL A CA 1
ATOM 1230 C C . VAL A 1 159 ? 1.688 -16.126 -2.463 1.00 94.31 159 VAL A C 1
ATOM 1232 O O . VAL A 1 159 ? 0.939 -15.413 -3.128 1.00 94.31 159 VAL A O 1
ATOM 1235 N N . LYS A 1 160 ? 2.923 -16.438 -2.860 1.00 92.06 160 LYS A N 1
ATOM 1236 C CA . LYS A 1 160 ? 3.517 -15.944 -4.107 1.00 92.06 160 LYS A CA 1
ATOM 1237 C C . LYS A 1 160 ? 3.454 -16.985 -5.211 1.00 92.06 160 LYS A C 1
ATOM 1239 O O . LYS A 1 160 ? 3.664 -18.173 -4.960 1.00 92.06 160 LYS A O 1
ATOM 1244 N N . ARG A 1 161 ? 3.277 -16.520 -6.444 1.00 89.19 161 ARG A N 1
ATOM 1245 C CA . ARG A 1 161 ? 3.575 -17.305 -7.638 1.00 89.19 161 ARG A CA 1
ATOM 1246 C C . ARG A 1 161 ? 5.064 -17.649 -7.622 1.00 89.19 161 ARG A C 1
ATOM 1248 O O . ARG A 1 161 ? 5.911 -16.766 -7.501 1.00 89.19 161 ARG A O 1
ATOM 1255 N N . ARG A 1 162 ? 5.392 -18.936 -7.729 1.00 81.75 162 ARG A N 1
ATOM 1256 C CA . ARG A 1 162 ? 6.777 -19.380 -7.917 1.00 81.75 162 ARG A CA 1
ATOM 1257 C C . ARG A 1 162 ? 7.069 -19.396 -9.409 1.00 81.75 162 ARG A C 1
ATOM 1259 O O . ARG A 1 162 ? 6.441 -20.147 -10.147 1.00 81.75 162 ARG A O 1
ATOM 1266 N N . LEU A 1 163 ? 7.994 -18.547 -9.837 1.00 75.62 163 LEU A N 1
ATOM 1267 C CA . LEU A 1 163 ? 8.572 -18.613 -11.172 1.00 75.62 163 LEU A CA 1
ATOM 1268 C C . LEU A 1 163 ? 9.799 -19.517 -11.098 1.00 75.62 163 LEU A C 1
ATOM 1270 O O . LEU A 1 163 ? 10.657 -19.324 -10.238 1.00 75.62 163 LEU A O 1
ATOM 1274 N N . GLN A 1 164 ? 9.857 -20.514 -11.971 1.00 77.12 164 GLN A N 1
ATOM 1275 C CA . GLN A 1 164 ? 11.042 -21.339 -12.163 1.00 77.12 164 GLN A CA 1
ATOM 1276 C C . GLN A 1 164 ? 11.705 -20.911 -13.466 1.00 77.12 164 GLN A C 1
ATOM 1278 O O . GLN A 1 164 ? 11.029 -20.682 -14.466 1.00 77.12 164 GLN A O 1
ATOM 1283 N N . MET A 1 165 ? 13.026 -20.787 -13.436 1.00 79.69 165 MET A N 1
ATOM 1284 C CA . MET A 1 165 ? 13.849 -20.523 -14.606 1.00 79.69 165 MET A CA 1
ATOM 1285 C C . MET A 1 165 ? 15.011 -21.506 -14.579 1.00 79.69 165 MET A C 1
ATOM 1287 O O . MET A 1 165 ? 15.565 -21.776 -13.514 1.00 79.69 165 MET A O 1
ATOM 1291 N N . LEU A 1 166 ? 15.346 -22.056 -15.742 1.00 86.25 166 LEU A N 1
ATOM 1292 C CA . LEU A 1 166 ? 16.529 -22.884 -15.903 1.00 86.25 166 LEU A CA 1
ATOM 1293 C C . LEU A 1 166 ? 17.714 -21.954 -16.174 1.00 86.25 166 LEU A C 1
ATOM 1295 O O . LEU A 1 166 ? 17.684 -21.173 -17.124 1.00 86.25 166 LEU A O 1
ATOM 1299 N N . CYS A 1 167 ? 18.722 -22.007 -15.309 1.00 88.62 167 CYS A N 1
ATOM 1300 C CA . CYS A 1 167 ? 19.882 -21.122 -15.353 1.00 88.62 167 CYS A CA 1
ATOM 1301 C C . CYS A 1 167 ? 21.157 -21.963 -15.444 1.00 88.62 167 CYS A C 1
ATOM 1303 O O . CYS A 1 167 ? 21.252 -23.000 -14.788 1.00 88.62 167 CYS A O 1
ATOM 1305 N N . LEU A 1 168 ? 22.159 -21.494 -16.190 1.00 92.75 168 LEU A N 1
ATOM 1306 C CA . LEU A 1 168 ? 23.516 -22.033 -16.087 1.00 92.75 168 LEU A CA 1
ATOM 1307 C C . LEU A 1 168 ? 24.194 -21.466 -14.835 1.00 92.75 168 LEU A C 1
ATOM 1309 O O . LEU A 1 168 ? 24.107 -20.267 -14.562 1.00 92.75 168 LEU A O 1
ATOM 1313 N N . VAL A 1 169 ? 24.887 -22.318 -14.083 1.00 89.38 169 VAL A N 1
ATOM 1314 C CA . VAL A 1 169 ? 25.716 -21.879 -12.955 1.00 89.38 169 VAL A CA 1
ATOM 1315 C C . VAL A 1 169 ? 27.041 -21.358 -13.514 1.00 89.38 169 VAL A C 1
ATOM 1317 O O . VAL A 1 169 ? 27.859 -22.137 -13.989 1.00 89.38 169 VAL A O 1
ATOM 1320 N N . GLY A 1 170 ? 27.238 -20.037 -13.485 1.00 92.62 170 GLY A N 1
ATOM 1321 C CA . GLY A 1 170 ? 28.449 -19.377 -14.001 1.00 92.62 170 GLY A CA 1
ATOM 1322 C C . GLY A 1 170 ? 29.607 -19.264 -13.001 1.00 92.62 170 GLY A C 1
ATOM 1323 O O . GLY A 1 170 ? 30.687 -18.816 -13.368 1.00 92.62 170 GLY A O 1
ATOM 1324 N N . GLY A 1 171 ? 29.392 -19.639 -11.740 1.00 91.62 171 GLY A N 1
ATOM 1325 C CA . GLY A 1 171 ? 30.389 -19.569 -10.672 1.00 91.62 171 GLY A CA 1
ATOM 1326 C C . GLY A 1 171 ? 29.755 -19.728 -9.289 1.00 91.62 171 GLY A C 1
ATOM 1327 O O . GLY A 1 171 ? 28.531 -19.688 -9.156 1.00 91.62 171 GLY A O 1
ATOM 1328 N N . TYR A 1 172 ? 30.584 -19.915 -8.261 1.00 92.25 172 TYR A N 1
ATOM 1329 C CA . TYR A 1 172 ? 30.174 -19.967 -6.855 1.00 92.25 172 TYR A CA 1
ATOM 1330 C C . TYR A 1 172 ? 31.234 -19.295 -5.974 1.00 92.25 172 TYR A C 1
ATOM 1332 O O . TYR A 1 172 ? 32.404 -19.236 -6.350 1.00 92.25 172 TYR A O 1
ATOM 1340 N N . THR A 1 173 ? 30.830 -18.798 -4.806 1.00 82.19 173 THR A N 1
ATOM 1341 C CA . THR A 1 173 ? 31.745 -18.242 -3.801 1.00 82.19 173 THR A CA 1
ATOM 1342 C C . THR A 1 173 ? 31.712 -19.129 -2.566 1.00 82.19 173 THR A C 1
ATOM 1344 O O . THR A 1 173 ? 30.631 -19.509 -2.115 1.00 82.19 173 THR A O 1
ATOM 1347 N N . VAL A 1 174 ? 32.880 -19.438 -2.004 1.00 83.75 174 VAL A N 1
ATOM 1348 C CA . VAL A 1 174 ? 32.993 -20.115 -0.708 1.00 83.75 174 VAL A CA 1
ATOM 1349 C C . VAL A 1 174 ? 33.332 -19.057 0.329 1.00 83.75 174 VAL A C 1
ATOM 1351 O O . VAL A 1 174 ? 34.397 -18.449 0.271 1.00 83.75 174 VAL A O 1
ATOM 1354 N N . THR A 1 175 ? 32.417 -18.800 1.255 1.00 73.62 175 THR A N 1
ATOM 1355 C CA . THR A 1 175 ? 32.756 -18.106 2.503 1.00 73.62 175 THR A CA 1
ATOM 1356 C C . THR A 1 175 ? 33.423 -19.118 3.425 1.00 73.62 175 THR A C 1
ATOM 1358 O O . THR A 1 175 ? 32.762 -20.068 3.848 1.00 73.62 175 THR A O 1
ATOM 1361 N N . GLY A 1 176 ? 34.727 -18.940 3.650 1.00 58.84 176 GLY A N 1
ATOM 1362 C CA . GLY A 1 176 ? 35.462 -19.559 4.756 1.00 58.84 176 GLY A CA 1
ATOM 1363 C C . GLY A 1 176 ? 35.236 -18.810 6.060 1.00 58.84 176 GLY A C 1
ATOM 1364 O O . GLY A 1 176 ? 34.905 -17.603 5.985 1.00 58.84 176 GLY A O 1
#

Radius of gyration: 18.34 Å; chains: 1; bounding box: 52×42×39 Å

Sequence (176 aa):
MEGGRVRLWSRRGRERTEQFPELQALAGQLRARRALLDGELVVLRADGRPSFPGILERDLAVGPAEARRRAARRPALLVAFDLLAADGDEYLQIPLATRQERLRAILPPGPAAIPIESFAGAGPALFRAACQQDLEGVVCKRLDSPYRPGEKSPLWVKVKRRLQMLCLVGGYTVTG

pLDDT: mean 93.73, std 5.34, range [58.84, 98.25]

Foldseek 3Di:
DAQLADWDADLVRDTQCLLAVVLSCVSVQFQANDWDFDFDKFWADPVRDGDPVLVVCSSPQDGNVSSVVSCVVTPIATATAFTQDTDPDGQQQAFSLVRLVVCCVGGPDDDRYDYDDDDPPCQVVQQVVCVVSVHQGDWQADRRDGHDPPDPDPRIDGDGDDDDDDDDDPDDDDDD

Secondary structure (DSSP, 8-state):
-BTTB---B-TTS-B-GGG-GGGGGHHHH-SSSSEEEEEEEEEBPTTS-B-HHHHHHHHT--SHHHHHHHHHHS-EEEEEEEEEEETTEE-TTS-HHHHHHHHHHH----SSEEEPP--TT-HHHHHHHHHHTT--EEEEE-TTPPP-TT---TTEEEEE----------------